Protein AF-A0A2S9G8F5-F1 (afdb_monomer_lite)

Foldseek 3Di:
DVPDPVVLLVLQVQDDDDDDPVVSVVSSVVSLVCLVVCCVVCVVVVVVVLVVLQVVQPAPPPDPDGDQDRHDVHPVVVSVVVSD

pLDDT: mean 89.68, std 8.42, range [44.03, 98.25]

Sequence (84 aa):
AGDDMSAGLAMLEARHIAGDADLSSLLIGGARRQWRTGIASRFDDLVEHTRARWQRSGQIAHRAEPDLKCGRGGLRDVQLLNAL

Radius of gyration: 15.0 Å; chains: 1; bounding box: 29×24×45 Å

Secondary structure (DSSP, 8-state):
-TT-HHHHHHHHT----SS-HHHHHHHHHHHHHHHHHHGGGGHHHHHHHHHHHHHHH-BSTT-SS--TTTSBTSHHHHHHHTT-

Structure (mmCIF, N/CA/C/O backbone):
data_AF-A0A2S9G8F5-F1
#
_entry.id   AF-A0A2S9G8F5-F1
#
loop_
_atom_site.group_PDB
_atom_site.id
_atom_site.type_symbol
_atom_site.label_atom_id
_atom_site.label_alt_id
_atom_site.label_comp_id
_atom_site.label_asym_id
_atom_site.label_entity_id
_atom_site.label_seq_id
_atom_site.pdbx_PDB_ins_code
_atom_site.Cartn_x
_atom_site.Cartn_y
_atom_site.Cartn_z
_atom_site.occupancy
_atom_site.B_iso_or_equiv
_atom_site.auth_seq_id
_atom_site.auth_comp_id
_atom_site.auth_asym_id
_atom_site.auth_atom_id
_atom_site.pdbx_PDB_model_num
ATOM 1 N N . ALA A 1 1 ? -3.497 -16.836 -4.969 1.00 44.03 1 ALA A N 1
ATOM 2 C CA . ALA A 1 1 ? -2.791 -15.544 -4.809 1.00 44.03 1 ALA A CA 1
ATOM 3 C C . ALA A 1 1 ? -3.680 -14.448 -4.215 1.00 44.03 1 ALA A C 1
ATOM 5 O O . ALA A 1 1 ? -3.148 -13.590 -3.529 1.00 44.03 1 ALA A O 1
ATOM 6 N N . GLY A 1 2 ? -5.004 -14.462 -4.444 1.00 54.88 2 GLY A N 1
ATOM 7 C CA . GLY A 1 2 ? -5.910 -13.442 -3.903 1.00 54.88 2 GLY A CA 1
ATOM 8 C C . GLY A 1 2 ? -5.984 -13.398 -2.375 1.00 54.88 2 GLY A C 1
ATOM 9 O O . GLY A 1 2 ? -6.164 -12.320 -1.833 1.00 54.88 2 GLY A O 1
ATOM 10 N N . ASP A 1 3 ? -5.790 -14.512 -1.673 1.00 62.81 3 ASP A N 1
ATOM 11 C CA . ASP A 1 3 ? -6.092 -14.581 -0.235 1.00 62.81 3 ASP A CA 1
ATOM 12 C C . ASP A 1 3 ? -5.079 -13.849 0.660 1.00 62.81 3 ASP A C 1
ATOM 14 O O . ASP A 1 3 ? -5.438 -13.401 1.746 1.00 62.81 3 ASP A O 1
ATOM 18 N N . ASP A 1 4 ? -3.847 -13.620 0.188 1.00 81.44 4 ASP A N 1
ATOM 19 C CA . ASP A 1 4 ? -2.844 -12.862 0.942 1.00 81.44 4 ASP A CA 1
ATOM 20 C C . ASP A 1 4 ? -3.025 -11.351 0.735 1.00 81.44 4 ASP A C 1
ATOM 22 O O . ASP A 1 4 ? -2.669 -10.770 -0.295 1.00 81.44 4 ASP A O 1
ATOM 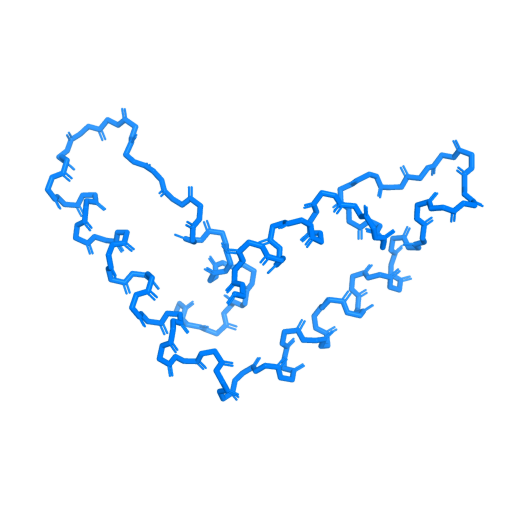26 N N . MET A 1 5 ? -3.575 -10.704 1.759 1.00 84.31 5 MET A N 1
ATOM 27 C CA . MET A 1 5 ? -3.801 -9.265 1.781 1.00 84.31 5 MET A CA 1
ATOM 28 C C . MET A 1 5 ? -2.507 -8.443 1.708 1.00 84.31 5 MET A C 1
ATOM 30 O O . MET A 1 5 ? -2.484 -7.391 1.069 1.00 84.31 5 MET A O 1
ATOM 34 N N . SER A 1 6 ? -1.417 -8.918 2.318 1.00 81.81 6 SER A N 1
ATOM 35 C CA . SER A 1 6 ? -0.129 -8.220 2.278 1.00 81.81 6 SER A CA 1
ATOM 36 C C . SER A 1 6 ? 0.487 -8.296 0.883 1.00 81.81 6 SER A C 1
ATOM 38 O O . SER A 1 6 ? 1.067 -7.312 0.424 1.00 81.81 6 S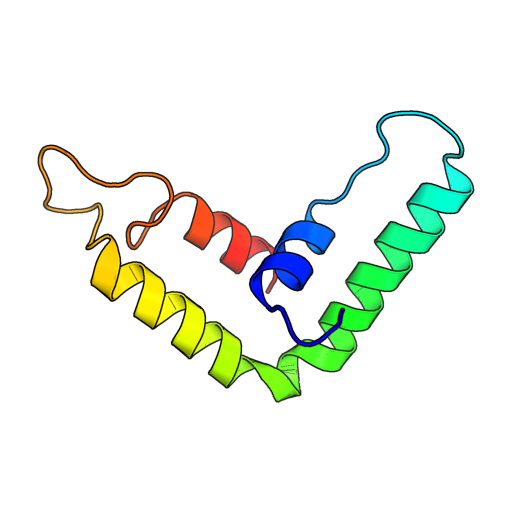ER A O 1
ATOM 40 N N . ALA A 1 7 ? 0.352 -9.434 0.199 1.00 86.06 7 ALA A N 1
ATOM 41 C CA . ALA A 1 7 ? 0.782 -9.565 -1.190 1.00 86.06 7 ALA A CA 1
ATOM 42 C C . ALA A 1 7 ? -0.048 -8.662 -2.116 1.00 86.06 7 ALA A C 1
ATOM 44 O O . ALA A 1 7 ? 0.515 -7.959 -2.952 1.00 86.06 7 ALA A O 1
ATOM 45 N N . GLY A 1 8 ? -1.371 -8.620 -1.924 1.00 88.31 8 GLY A N 1
ATOM 46 C CA . GLY A 1 8 ? -2.265 -7.736 -2.676 1.00 88.31 8 GLY A CA 1
ATOM 47 C C . GLY A 1 8 ? -1.885 -6.257 -2.558 1.00 88.31 8 GLY A C 1
ATOM 48 O O . GLY A 1 8 ? -1.763 -5.580 -3.576 1.00 88.31 8 GLY A O 1
ATOM 49 N N . LEU A 1 9 ? -1.617 -5.779 -1.338 1.00 87.69 9 LEU A N 1
ATOM 50 C CA . LEU A 1 9 ? -1.140 -4.412 -1.097 1.00 87.69 9 LEU A CA 1
ATOM 51 C C . LEU A 1 9 ? 0.210 -4.142 -1.775 1.00 87.69 9 LEU A C 1
ATOM 53 O O . LEU A 1 9 ? 0.373 -3.115 -2.428 1.00 87.69 9 LEU A O 1
ATOM 57 N N . ALA A 1 10 ? 1.167 -5.070 -1.669 1.00 88.19 10 ALA A N 1
ATOM 58 C CA . ALA A 1 10 ? 2.485 -4.912 -2.289 1.00 88.19 10 ALA A CA 1
ATOM 59 C C . ALA A 1 10 ? 2.402 -4.792 -3.822 1.00 88.19 10 ALA A C 1
ATOM 61 O O . ALA A 1 10 ? 3.152 -4.031 -4.432 1.00 88.19 10 ALA A O 1
ATOM 62 N N . MET A 1 11 ? 1.458 -5.497 -4.450 1.00 91.31 11 MET A N 1
ATOM 63 C CA . MET A 1 11 ? 1.251 -5.445 -5.899 1.00 91.31 11 MET A CA 1
ATOM 64 C C . MET A 1 11 ? 0.763 -4.079 -6.405 1.00 91.31 11 MET A C 1
ATOM 66 O O . MET A 1 11 ? 0.906 -3.792 -7.593 1.00 91.31 11 MET A O 1
ATOM 70 N N . LEU A 1 12 ? 0.223 -3.215 -5.539 1.00 92.19 12 LEU A N 1
ATOM 71 C CA . LEU A 1 12 ? -0.191 -1.859 -5.921 1.00 92.19 12 LEU A CA 1
ATOM 72 C C . LEU A 1 12 ? 0.995 -0.921 -6.166 1.00 92.19 12 LEU A C 1
ATOM 74 O O . LEU A 1 12 ? 0.885 0.012 -6.966 1.00 92.19 12 LEU A O 1
ATOM 78 N N . GLU A 1 13 ? 2.128 -1.204 -5.524 1.00 91.50 13 GLU A N 1
ATOM 79 C CA . GLU A 1 13 ? 3.386 -0.465 -5.670 1.00 91.50 13 GLU A CA 1
ATOM 80 C C . GLU A 1 13 ? 4.296 -1.049 -6.762 1.00 91.50 13 GLU A C 1
ATOM 82 O O . GLU A 1 13 ? 5.407 -0.561 -6.982 1.00 91.50 13 GLU A O 1
ATOM 87 N N . ALA A 1 14 ? 3.845 -2.098 -7.457 1.00 93.75 14 ALA A N 1
ATOM 88 C CA . ALA A 1 14 ? 4.617 -2.731 -8.512 1.00 93.75 14 ALA A CA 1
ATOM 89 C C . ALA A 1 14 ? 4.969 -1.729 -9.625 1.00 93.75 14 ALA A C 1
ATOM 91 O O . ALA A 1 14 ? 4.134 -0.947 -10.089 1.00 93.75 14 ALA A O 1
ATOM 92 N N . ARG A 1 15 ? 6.225 -1.790 -10.078 1.00 95.56 15 ARG A N 1
ATOM 93 C CA . ARG A 1 15 ? 6.756 -0.980 -11.178 1.00 95.56 15 ARG A CA 1
ATOM 94 C C . ARG A 1 15 ? 7.625 -1.828 -12.093 1.00 95.56 15 ARG A C 1
ATOM 96 O O . ARG A 1 15 ? 8.269 -2.772 -11.638 1.00 95.56 15 ARG A O 1
ATOM 103 N N . HIS A 1 16 ? 7.677 -1.459 -13.367 1.00 97.19 16 HIS A N 1
ATOM 104 C CA . HIS A 1 16 ? 8.628 -2.052 -14.297 1.00 97.19 16 HIS A CA 1
ATOM 105 C C . HIS A 1 16 ? 10.065 -1.687 -13.892 1.00 97.19 16 HIS A C 1
ATOM 107 O O . HIS A 1 16 ? 10.348 -0.527 -13.585 1.00 97.19 16 HIS A O 1
ATOM 113 N N . ILE A 1 17 ? 10.955 -2.681 -13.879 1.00 97.75 17 ILE A N 1
ATOM 114 C CA . ILE A 1 17 ? 12.388 -2.499 -13.600 1.00 97.75 17 ILE A CA 1
ATOM 115 C C . ILE A 1 17 ? 13.215 -2.839 -14.839 1.00 97.75 17 ILE A C 1
ATOM 117 O O . ILE A 1 17 ? 14.076 -2.057 -15.227 1.00 97.75 17 ILE A O 1
ATOM 121 N N . ALA A 1 18 ? 12.955 -3.999 -15.444 1.00 97.50 18 ALA A N 1
ATOM 122 C CA . ALA A 1 18 ? 13.618 -4.480 -16.650 1.00 97.50 18 ALA A CA 1
ATOM 123 C C . ALA A 1 18 ? 12.778 -5.578 -17.326 1.00 97.50 18 ALA A C 1
ATOM 125 O O . ALA A 1 18 ? 11.924 -6.192 -16.680 1.00 97.50 18 ALA A O 1
ATOM 126 N N . GLY A 1 19 ? 13.053 -5.850 -18.605 1.00 97.56 19 GLY A N 1
ATOM 127 C CA . GLY A 1 19 ? 12.375 -6.876 -19.405 1.00 97.56 19 GLY A CA 1
ATOM 128 C C . GLY A 1 19 ? 11.274 -6.300 -20.296 1.00 97.56 19 GLY A C 1
ATOM 129 O O . GLY A 1 19 ? 11.382 -5.172 -20.768 1.00 97.56 19 GLY A O 1
ATOM 130 N N . ASP A 1 20 ? 10.211 -7.071 -20.513 1.00 98.19 20 ASP A N 1
ATOM 131 C CA . ASP A 1 20 ? 9.067 -6.646 -21.322 1.00 98.19 20 ASP A CA 1
ATOM 132 C C . ASP A 1 20 ? 8.181 -5.643 -20.551 1.00 98.19 20 ASP A C 1
ATOM 134 O O . ASP A 1 20 ? 7.583 -5.949 -19.505 1.00 98.19 20 ASP A O 1
ATOM 138 N N . ALA A 1 21 ? 8.128 -4.413 -21.066 1.00 98.00 21 ALA A N 1
ATOM 139 C CA . ALA A 1 21 ? 7.355 -3.318 -20.495 1.00 98.00 21 ALA A CA 1
ATOM 140 C C . ALA A 1 21 ? 5.841 -3.492 -20.695 1.00 98.00 21 ALA A C 1
ATOM 142 O O . ALA A 1 21 ? 5.068 -3.093 -19.815 1.00 98.00 21 ALA A O 1
ATOM 143 N N . ASP A 1 22 ? 5.408 -4.125 -21.785 1.00 98.25 22 ASP A N 1
ATOM 144 C CA . ASP A 1 22 ? 3.995 -4.378 -22.062 1.00 98.25 22 ASP A CA 1
ATOM 145 C C . ASP A 1 22 ? 3.466 -5.441 -21.107 1.00 98.25 22 ASP A C 1
ATOM 147 O O . ASP A 1 22 ? 2.433 -5.233 -20.465 1.00 98.25 22 ASP A O 1
ATOM 151 N N . LEU A 1 23 ? 4.229 -6.521 -20.900 1.00 97.88 23 LEU A N 1
ATOM 152 C CA . LEU A 1 23 ? 3.895 -7.549 -19.912 1.00 97.88 23 LEU A CA 1
ATOM 153 C C . LEU A 1 23 ? 3.778 -6.959 -18.500 1.00 97.88 23 LEU A C 1
ATOM 155 O O . LEU A 1 23 ? 2.829 -7.246 -17.765 1.00 97.88 23 LEU A O 1
ATOM 159 N N . SER A 1 24 ? 4.723 -6.092 -18.131 1.00 97.94 24 SER A N 1
ATOM 160 C CA . SER A 1 24 ? 4.714 -5.410 -16.834 1.00 97.94 24 SER A CA 1
ATOM 161 C C . SER A 1 24 ? 3.492 -4.501 -16.683 1.00 97.94 24 SER A C 1
ATOM 163 O O . SER A 1 24 ? 2.828 -4.517 -15.645 1.00 97.94 24 SER A O 1
ATOM 165 N N . SER A 1 25 ? 3.156 -3.744 -17.728 1.00 97.62 25 SER A N 1
ATOM 166 C CA . SER A 1 25 ? 1.989 -2.857 -17.750 1.00 97.62 25 SER A CA 1
ATOM 167 C C . SER A 1 25 ? 0.678 -3.637 -17.633 1.00 97.62 25 SER A C 1
ATOM 169 O O . SER A 1 25 ? -0.222 -3.236 -16.889 1.00 97.62 25 SER A O 1
ATOM 171 N N . LEU A 1 26 ? 0.587 -4.788 -18.305 1.00 97.94 26 LEU A N 1
ATOM 172 C CA . LEU A 1 26 ? -0.562 -5.690 -18.243 1.00 97.94 26 LEU A CA 1
ATOM 173 C C . LEU A 1 26 ? -0.776 -6.225 -16.821 1.00 97.94 26 LEU A C 1
ATOM 175 O O . LEU A 1 26 ? -1.896 -6.176 -16.305 1.00 97.94 26 LEU A O 1
ATOM 179 N N . LEU A 1 27 ? 0.301 -6.666 -16.165 1.00 95.75 27 LEU A N 1
ATOM 180 C CA . LEU A 1 27 ? 0.278 -7.176 -14.794 1.00 95.75 27 LEU A CA 1
ATOM 181 C C . LEU A 1 27 ? -0.090 -6.087 -13.777 1.00 95.75 27 LEU A C 1
ATOM 183 O O . LEU A 1 27 ? -0.996 -6.295 -12.969 1.00 95.75 27 LEU A O 1
ATOM 187 N N . ILE A 1 28 ? 0.553 -4.916 -13.839 1.00 96.25 28 ILE A N 1
ATOM 188 C CA . ILE A 1 28 ? 0.273 -3.792 -12.928 1.00 96.25 28 ILE A CA 1
ATOM 189 C C . ILE A 1 28 ? -1.177 -3.320 -13.097 1.00 96.25 28 ILE A C 1
ATOM 191 O O . ILE A 1 28 ? -1.899 -3.127 -12.114 1.00 96.25 28 ILE A O 1
ATOM 195 N N . GLY A 1 29 ? -1.639 -3.176 -14.343 1.00 96.50 29 GLY A N 1
ATOM 196 C CA . GLY A 1 29 ? -3.023 -2.816 -14.641 1.00 96.50 29 GLY A CA 1
ATOM 197 C C . GLY A 1 29 ? -4.022 -3.858 -14.132 1.00 96.50 29 GLY A C 1
ATOM 198 O O . GLY A 1 29 ? -5.052 -3.497 -13.559 1.00 96.50 29 GLY A O 1
ATOM 199 N N . GLY A 1 30 ? -3.711 -5.147 -14.294 1.00 95.62 30 GLY A N 1
ATOM 200 C CA . GLY A 1 30 ? -4.509 -6.256 -13.773 1.00 95.62 30 GLY A CA 1
ATOM 201 C C . GLY A 1 30 ? -4.627 -6.238 -12.249 1.00 95.62 30 GLY A C 1
ATOM 202 O O . GLY A 1 30 ? -5.742 -6.273 -11.731 1.00 95.62 30 GLY A O 1
ATOM 203 N N . ALA A 1 31 ? -3.504 -6.091 -11.541 1.00 93.62 31 ALA A N 1
ATOM 204 C CA . ALA A 1 31 ? -3.470 -6.031 -10.080 1.00 93.62 31 ALA A CA 1
ATOM 205 C C . ALA A 1 31 ? -4.305 -4.864 -9.529 1.00 93.62 31 ALA A C 1
ATOM 207 O O . ALA A 1 31 ? -5.128 -5.054 -8.633 1.00 93.62 31 ALA A O 1
ATOM 208 N N . ARG A 1 32 ? -4.171 -3.667 -10.118 1.00 93.50 32 ARG A N 1
ATOM 209 C CA . ARG A 1 32 ? -4.962 -2.487 -9.724 1.00 93.50 32 ARG A CA 1
ATOM 210 C C . ARG A 1 32 ? -6.457 -2.683 -9.952 1.00 93.50 32 ARG A C 1
ATOM 212 O O . ARG A 1 32 ? -7.256 -2.307 -9.095 1.00 93.50 32 ARG A O 1
ATOM 219 N N . ARG A 1 33 ? -6.851 -3.270 -11.090 1.00 94.44 33 ARG A N 1
ATOM 220 C CA . ARG A 1 33 ? -8.263 -3.588 -11.360 1.00 94.44 33 ARG A CA 1
ATOM 221 C C . ARG A 1 33 ? -8.800 -4.590 -10.345 1.00 94.44 33 ARG A C 1
ATOM 223 O O . ARG A 1 33 ? -9.828 -4.314 -9.739 1.00 94.44 33 ARG A O 1
ATOM 230 N N . GLN A 1 34 ? -8.080 -5.689 -10.122 1.00 91.81 34 GLN A N 1
ATOM 231 C CA . GLN A 1 34 ? -8.471 -6.728 -9.171 1.00 91.81 34 GLN A CA 1
ATOM 232 C C . GLN A 1 34 ? -8.635 -6.173 -7.752 1.00 91.8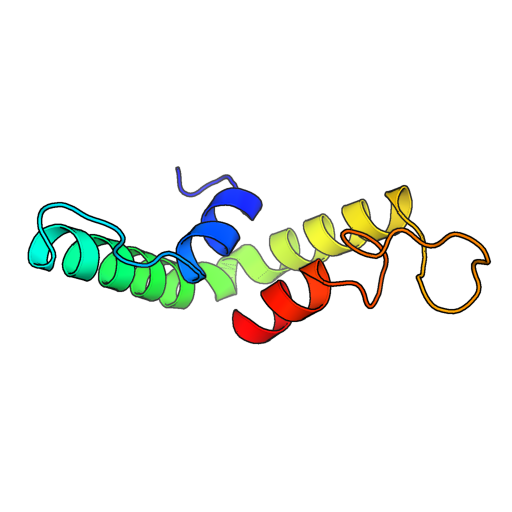1 34 GLN A C 1
ATOM 234 O O . GLN A 1 34 ? -9.614 -6.497 -7.080 1.00 91.81 34 GLN A O 1
ATOM 239 N N . TRP A 1 35 ? -7.712 -5.315 -7.308 1.00 91.81 35 TRP A N 1
ATOM 240 C CA . TRP A 1 35 ? -7.814 -4.646 -6.014 1.00 91.81 35 TRP A CA 1
ATOM 241 C C . TRP A 1 35 ? -9.078 -3.796 -5.925 1.00 91.81 35 TRP A C 1
ATOM 243 O O . TRP A 1 35 ? -9.905 -4.019 -5.046 1.00 91.81 35 TRP A O 1
ATOM 253 N N . ARG A 1 36 ? -9.285 -2.883 -6.883 1.00 91.38 36 ARG A N 1
ATOM 254 C CA . ARG A 1 36 ? -10.449 -1.983 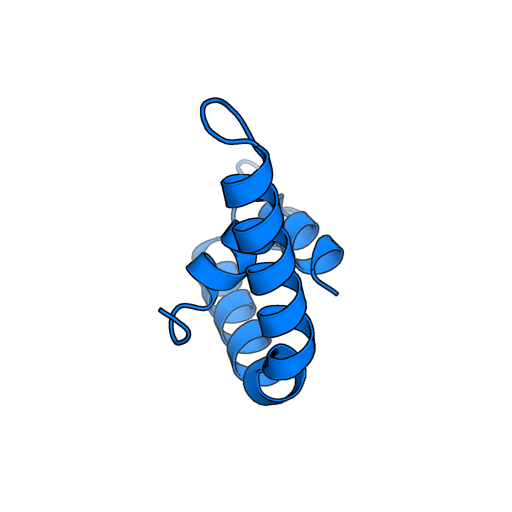-6.892 1.00 91.38 36 ARG A CA 1
ATOM 255 C C . ARG A 1 36 ? -11.781 -2.731 -6.886 1.00 91.38 36 ARG A C 1
ATOM 257 O O . ARG A 1 36 ? -12.714 -2.281 -6.234 1.00 91.38 36 ARG A O 1
ATOM 264 N N . THR A 1 37 ? -11.880 -3.851 -7.600 1.00 92.19 37 THR A N 1
ATOM 265 C CA . THR A 1 37 ? -13.117 -4.645 -7.645 1.00 92.19 37 THR A CA 1
ATOM 266 C C . THR A 1 37 ? -13.303 -5.535 -6.419 1.00 92.19 37 THR A C 1
ATOM 268 O O . THR A 1 37 ? -14.435 -5.821 -6.050 1.00 92.19 37 THR A O 1
ATOM 271 N N . GLY A 1 38 ? -12.215 -6.002 -5.799 1.00 89.50 38 GLY A N 1
ATOM 272 C CA . GLY A 1 38 ? -12.266 -6.971 -4.700 1.00 89.50 38 GLY A CA 1
ATOM 273 C C . GLY A 1 38 ? -12.250 -6.357 -3.300 1.00 89.50 38 GLY A C 1
ATOM 274 O O . GLY A 1 38 ? -12.737 -6.985 -2.359 1.00 89.50 38 GLY A O 1
ATOM 275 N N . ILE A 1 39 ? -11.708 -5.146 -3.139 1.00 88.19 39 ILE A N 1
ATOM 276 C CA . ILE A 1 39 ? -11.379 -4.614 -1.812 1.00 88.19 39 ILE A CA 1
ATOM 277 C C . ILE A 1 39 ? -12.603 -4.350 -0.940 1.00 88.19 39 ILE A C 1
ATOM 279 O O . ILE A 1 39 ? -12.551 -4.616 0.254 1.00 88.19 39 ILE A O 1
ATOM 283 N N . ALA A 1 40 ? -13.723 -3.920 -1.527 1.00 90.25 40 ALA A N 1
ATOM 284 C CA . ALA A 1 40 ? -14.949 -3.648 -0.776 1.00 90.25 40 ALA A CA 1
ATOM 285 C C . ALA A 1 40 ? -15.427 -4.879 0.014 1.00 90.25 40 ALA A C 1
ATOM 287 O O . ALA A 1 40 ? -15.810 -4.759 1.171 1.00 90.25 40 ALA A O 1
ATOM 288 N N . SER A 1 41 ? -15.328 -6.072 -0.582 1.00 90.69 41 SER A N 1
ATOM 289 C CA . SER A 1 41 ? -15.713 -7.333 0.070 1.00 90.69 41 SER A CA 1
ATOM 290 C C . SER A 1 41 ? -14.720 -7.830 1.127 1.00 90.69 41 SER A C 1
ATOM 292 O O . SER A 1 41 ? -15.048 -8.732 1.886 1.00 90.69 41 SER A O 1
ATOM 294 N N . ARG A 1 42 ? -13.509 -7.263 1.172 1.00 88.31 42 ARG A N 1
ATOM 295 C CA . ARG A 1 42 ? -12.399 -7.704 2.035 1.00 88.31 42 ARG A CA 1
ATOM 296 C C . ARG A 1 42 ? -11.874 -6.588 2.932 1.00 88.31 42 ARG A C 1
ATOM 298 O O . ARG A 1 42 ? -10.771 -6.672 3.468 1.00 88.31 42 ARG A O 1
ATOM 305 N N . PHE A 1 43 ? -12.638 -5.509 3.053 1.00 89.50 43 PHE A N 1
ATOM 306 C CA . PHE A 1 43 ? -12.228 -4.337 3.809 1.00 89.50 43 PHE A CA 1
ATOM 307 C C . PHE A 1 43 ? -12.082 -4.660 5.300 1.00 89.50 43 PHE A C 1
ATOM 309 O O . PHE A 1 43 ? -11.132 -4.211 5.936 1.00 89.50 43 PHE A O 1
ATOM 316 N N . ASP A 1 44 ? -12.958 -5.502 5.844 1.00 91.56 44 ASP A N 1
ATOM 317 C CA . ASP A 1 44 ? -12.863 -5.922 7.242 1.00 91.56 44 ASP A CA 1
ATOM 318 C C . ASP A 1 44 ? -11.585 -6.734 7.503 1.00 91.56 44 ASP A C 1
ATOM 320 O O . ASP A 1 44 ? -10.870 -6.457 8.467 1.00 91.56 44 ASP A O 1
ATOM 324 N N . ASP A 1 45 ? -11.207 -7.638 6.590 1.00 89.94 45 ASP A N 1
ATOM 325 C CA . ASP A 1 45 ? -9.934 -8.369 6.665 1.00 89.94 45 ASP A CA 1
ATOM 326 C C . ASP A 1 45 ? -8.731 -7.411 6.674 1.00 89.94 45 ASP A C 1
ATOM 328 O O . ASP A 1 45 ? -7.760 -7.618 7.407 1.00 89.94 45 ASP A O 1
ATOM 332 N N . LEU A 1 46 ? -8.798 -6.332 5.885 1.00 89.94 46 LEU A N 1
ATOM 333 C CA . LEU A 1 46 ? -7.759 -5.299 5.808 1.00 89.94 46 LEU A CA 1
ATOM 334 C C . LEU A 1 46 ? -7.610 -4.554 7.128 1.00 89.94 46 LEU A C 1
ATOM 336 O O . LEU A 1 46 ? -6.487 -4.309 7.592 1.00 89.94 46 LEU A O 1
ATOM 340 N N . VAL A 1 47 ? -8.738 -4.212 7.742 1.00 92.06 47 VAL A N 1
ATOM 341 C CA . VAL A 1 47 ? -8.778 -3.550 9.042 1.00 92.06 47 VAL A CA 1
ATOM 342 C C . VAL A 1 47 ? -8.209 -4.472 10.117 1.00 92.06 47 VAL A C 1
ATOM 344 O O . VAL A 1 47 ? -7.342 -4.042 10.882 1.00 92.06 47 VAL A O 1
ATOM 347 N N . GLU A 1 48 ? -8.610 -5.740 10.147 1.00 92.69 48 GLU A N 1
ATOM 348 C CA . GLU A 1 48 ? -8.113 -6.706 11.128 1.00 92.69 48 GLU A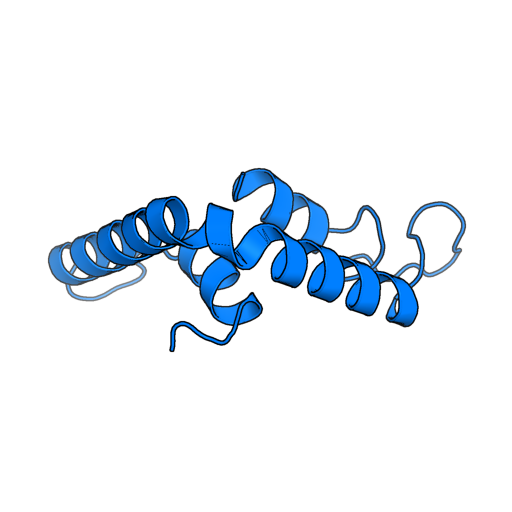 CA 1
ATOM 349 C C . GLU A 1 48 ? -6.620 -6.998 10.953 1.00 92.69 48 GLU A C 1
ATOM 351 O O . GLU A 1 48 ? -5.864 -6.983 11.929 1.00 92.69 48 GLU A O 1
ATOM 356 N N . HIS A 1 49 ? -6.136 -7.140 9.717 1.00 90.19 49 HIS A N 1
ATOM 357 C CA . HIS A 1 49 ? -4.707 -7.301 9.446 1.00 90.19 49 HIS A CA 1
ATOM 358 C C . HIS A 1 49 ? -3.890 -6.090 9.932 1.00 90.19 49 HIS A C 1
ATOM 360 O O . HIS A 1 49 ? -2.810 -6.232 10.520 1.00 90.19 49 HIS A O 1
ATOM 366 N N . THR A 1 50 ? -4.426 -4.884 9.731 1.00 92.25 50 THR A N 1
ATOM 367 C CA . THR A 1 50 ? -3.830 -3.627 10.201 1.00 92.25 50 THR A CA 1
ATOM 368 C C . THR A 1 50 ? -3.801 -3.557 11.729 1.00 92.25 50 THR A C 1
ATOM 370 O O . THR A 1 50 ? -2.748 -3.282 12.310 1.00 92.25 50 THR A O 1
ATOM 373 N N . ARG A 1 51 ? -4.916 -3.881 12.396 1.00 93.75 51 ARG A N 1
ATOM 374 C CA . ARG A 1 51 ? -5.018 -3.909 13.863 1.00 93.75 51 ARG A CA 1
ATOM 375 C C . ARG A 1 51 ? -4.070 -4.930 14.477 1.00 93.75 51 ARG A C 1
ATOM 377 O O . ARG A 1 51 ? -3.326 -4.590 15.396 1.00 93.75 51 ARG A O 1
ATOM 384 N N . ALA A 1 52 ? -4.032 -6.149 13.941 1.00 92.88 52 ALA A N 1
ATOM 385 C CA . ALA A 1 52 ? -3.139 -7.204 14.407 1.00 92.88 52 ALA A CA 1
ATOM 386 C C . ALA A 1 52 ? -1.665 -6.782 14.315 1.00 92.88 52 ALA A C 1
ATOM 388 O O . ALA A 1 52 ? -0.878 -7.060 15.220 1.00 92.88 52 ALA A O 1
ATOM 389 N N . ARG A 1 53 ? -1.278 -6.075 13.245 1.00 92.50 53 ARG A N 1
ATOM 390 C CA . ARG A 1 53 ? 0.065 -5.494 13.125 1.00 92.50 53 ARG A CA 1
ATOM 391 C C . ARG A 1 53 ? 0.331 -4.445 14.205 1.00 92.50 53 ARG A C 1
ATOM 393 O O . ARG A 1 53 ? 1.368 -4.523 14.860 1.00 92.50 53 ARG A O 1
ATOM 400 N N . TRP A 1 54 ? -0.580 -3.495 14.411 1.00 94.25 54 TRP A N 1
ATOM 401 C CA . TRP A 1 54 ? -0.409 -2.464 15.439 1.00 94.25 54 TRP A CA 1
ATOM 402 C C . TRP A 1 54 ? -0.288 -3.052 16.848 1.00 94.25 54 TRP A C 1
ATOM 404 O O . TRP A 1 54 ? 0.521 -2.562 17.628 1.00 94.25 54 TRP A O 1
ATOM 414 N N . GLN A 1 55 ? -1.027 -4.119 17.166 1.00 92.88 55 GLN A N 1
ATOM 415 C CA . GLN A 1 55 ? -0.919 -4.809 18.459 1.00 92.88 55 GLN A CA 1
ATOM 416 C C . GLN A 1 55 ? 0.489 -5.371 18.708 1.00 92.88 55 GLN A C 1
ATOM 418 O O . GLN A 1 55 ? 0.978 -5.327 19.833 1.00 92.88 55 GLN A O 1
ATOM 423 N N . ARG A 1 56 ? 1.175 -5.848 17.661 1.00 92.00 56 ARG A N 1
ATOM 424 C CA . ARG A 1 56 ? 2.550 -6.361 17.774 1.00 92.00 56 ARG A CA 1
ATOM 425 C C . ARG A 1 56 ? 3.599 -5.247 17.846 1.00 92.00 56 ARG A C 1
ATOM 427 O O . ARG A 1 56 ? 4.544 -5.359 18.619 1.00 92.00 56 ARG A O 1
ATOM 434 N N . SER A 1 57 ? 3.442 -4.188 17.051 1.00 90.25 57 SER A N 1
ATOM 435 C CA . SER A 1 57 ? 4.468 -3.140 16.896 1.00 90.25 57 SER A CA 1
ATOM 436 C C . SER A 1 57 ? 4.279 -1.922 17.812 1.00 90.25 57 SER A C 1
ATOM 438 O O . SER A 1 57 ? 5.230 -1.183 18.059 1.00 90.25 57 SER A O 1
ATOM 440 N N . GLY A 1 58 ? 3.081 -1.706 18.357 1.00 88.50 58 GLY A N 1
ATOM 441 C CA . GLY A 1 58 ? 2.746 -0.530 19.159 1.00 88.50 58 GLY A CA 1
ATOM 442 C C . GLY A 1 58 ? 2.530 0.743 18.330 1.00 88.50 58 GLY A C 1
ATOM 443 O O . GLY A 1 58 ? 2.346 0.704 17.112 1.00 88.50 58 GLY A O 1
ATOM 444 N N . GLN A 1 59 ? 2.513 1.890 19.011 1.00 86.12 59 GLN A N 1
ATOM 445 C CA . GLN A 1 59 ? 2.328 3.212 18.399 1.00 86.12 59 GLN A CA 1
ATOM 446 C C . GLN A 1 59 ? 3.671 3.941 18.289 1.00 86.12 59 GLN A C 1
ATOM 448 O O . GLN A 1 59 ? 4.514 3.801 19.177 1.00 86.12 59 GLN A O 1
ATOM 453 N N . ILE A 1 60 ? 3.872 4.690 17.197 1.00 87.50 60 ILE A N 1
ATOM 454 C CA . ILE A 1 60 ? 5.118 5.441 16.970 1.00 87.50 60 ILE A CA 1
ATOM 455 C C . ILE A 1 60 ? 5.178 6.680 17.854 1.00 87.50 60 ILE A C 1
ATOM 457 O O . ILE A 1 60 ? 6.185 6.924 18.518 1.00 87.50 60 ILE A O 1
ATOM 461 N N . ALA A 1 61 ? 4.087 7.448 17.892 1.00 80.75 61 ALA A N 1
ATOM 462 C CA . ALA A 1 61 ? 3.942 8.502 18.877 1.00 80.75 61 ALA A CA 1
ATOM 463 C C . ALA A 1 61 ? 4.024 7.846 20.264 1.00 80.75 61 ALA A C 1
ATOM 465 O O . ALA A 1 61 ? 3.303 6.884 20.524 1.00 80.75 61 ALA A O 1
ATOM 466 N N . HIS A 1 62 ? 4.897 8.353 21.137 1.00 76.44 62 HIS A N 1
ATOM 467 C CA . HIS A 1 62 ? 5.076 7.920 22.534 1.00 76.44 62 HIS A CA 1
ATOM 468 C C . HIS A 1 62 ? 6.042 6.747 22.813 1.00 76.44 62 HIS A C 1
ATOM 470 O O . HIS A 1 62 ? 6.035 6.229 23.930 1.00 76.44 62 HIS A O 1
ATOM 476 N N . ARG A 1 63 ? 6.926 6.357 21.881 1.00 80.00 63 ARG A N 1
ATOM 477 C CA . ARG A 1 63 ? 8.062 5.453 22.176 1.00 80.00 63 ARG A CA 1
ATOM 478 C C . ARG A 1 63 ? 9.408 6.113 21.884 1.00 80.00 63 ARG A C 1
ATOM 480 O O . ARG A 1 63 ? 9.547 6.789 20.873 1.00 80.00 63 ARG A O 1
ATOM 487 N N . ALA A 1 64 ? 10.393 5.877 22.756 1.00 82.88 64 ALA A N 1
ATOM 488 C CA . ALA A 1 64 ? 11.776 6.319 22.546 1.00 82.88 64 ALA A CA 1
ATOM 489 C C . ALA A 1 64 ? 12.436 5.584 21.364 1.00 82.88 64 ALA A C 1
ATOM 491 O O . ALA A 1 64 ? 13.155 6.194 20.582 1.00 82.88 64 ALA A O 1
ATOM 492 N N . GLU A 1 65 ? 12.113 4.299 21.193 1.00 88.31 65 GLU A N 1
ATOM 493 C CA . GLU A 1 65 ? 12.555 3.464 20.070 1.00 88.31 65 GLU A CA 1
ATOM 494 C C . GLU A 1 65 ? 11.329 2.834 19.381 1.00 88.31 65 GLU A C 1
ATOM 496 O O . GLU A 1 65 ? 10.913 1.718 19.710 1.00 88.31 65 GLU A O 1
ATOM 501 N N . PRO A 1 66 ? 10.651 3.577 18.487 1.00 89.69 66 PRO A N 1
ATOM 502 C CA . PRO A 1 66 ? 9.459 3.093 17.803 1.00 89.69 66 PRO A CA 1
ATOM 503 C C . PRO A 1 66 ? 9.788 2.215 16.585 1.00 89.69 66 PRO A C 1
ATOM 505 O O . PRO A 1 66 ? 10.775 2.423 15.881 1.00 89.69 66 PRO A O 1
ATOM 508 N N . ASP A 1 67 ? 8.882 1.289 16.261 1.00 91.62 67 ASP A N 1
ATOM 509 C CA . ASP A 1 67 ? 8.898 0.564 14.987 1.00 91.62 67 ASP A CA 1
ATOM 510 C C . ASP A 1 67 ? 8.351 1.468 13.869 1.00 91.62 67 ASP A C 1
ATOM 512 O O . ASP A 1 67 ? 7.139 1.607 13.691 1.00 91.62 67 ASP A O 1
ATOM 516 N N . LEU A 1 68 ? 9.254 2.084 13.102 1.00 92.88 68 LEU A N 1
ATOM 517 C CA . LEU A 1 68 ? 8.908 3.026 12.031 1.00 92.88 68 LEU A CA 1
ATOM 518 C C . LEU A 1 68 ? 8.207 2.374 10.832 1.00 92.88 68 LEU A C 1
ATOM 520 O O . LEU A 1 68 ? 7.554 3.059 10.042 1.00 92.88 68 LEU A O 1
ATOM 524 N N . LYS A 1 69 ? 8.336 1.054 10.672 1.00 91.94 69 LYS A N 1
ATOM 525 C CA . LYS A 1 69 ? 7.766 0.333 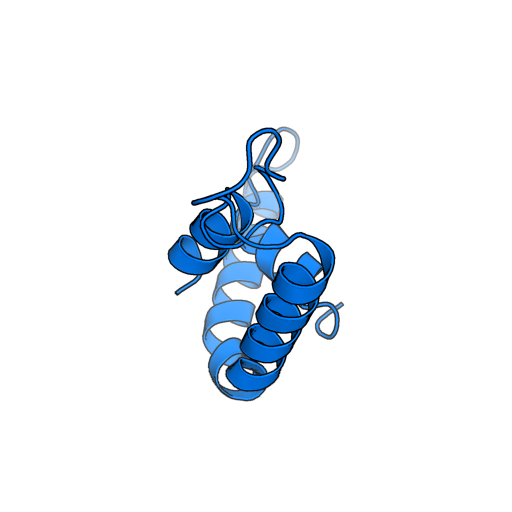9.534 1.00 91.94 69 LYS A CA 1
ATOM 526 C C . LYS A 1 69 ? 6.346 -0.117 9.837 1.00 91.94 69 LYS A C 1
ATOM 528 O O . LYS A 1 69 ? 5.437 0.150 9.052 1.00 91.94 69 LYS A O 1
ATOM 533 N N . CYS A 1 70 ? 6.171 -0.822 10.948 1.00 92.25 70 CYS A N 1
ATOM 534 C CA . CYS A 1 70 ? 4.947 -1.537 11.279 1.00 92.25 70 CYS A CA 1
ATOM 535 C C . CYS A 1 70 ? 4.152 -0.896 12.419 1.00 92.25 70 CYS A C 1
ATOM 537 O O . CYS A 1 70 ? 2.985 -1.258 12.587 1.00 92.25 70 CYS A O 1
ATOM 539 N N . GLY A 1 71 ? 4.721 0.052 13.167 1.00 91.81 71 GLY A N 1
ATOM 540 C CA . GLY A 1 71 ? 3.997 0.793 14.195 1.00 91.81 71 GLY A CA 1
ATOM 541 C C . GLY A 1 71 ? 2.814 1.581 13.629 1.00 91.81 71 GLY A C 1
ATOM 542 O O . GLY A 1 71 ? 2.769 1.917 12.442 1.00 91.81 71 GLY A O 1
ATOM 543 N N . ARG A 1 72 ? 1.832 1.876 14.484 1.00 92.75 72 ARG A N 1
ATOM 544 C CA . ARG A 1 72 ? 0.715 2.764 14.131 1.00 92.75 72 ARG A CA 1
ATOM 545 C C . ARG A 1 72 ? 1.242 4.169 13.840 1.00 92.75 72 ARG A C 1
ATOM 547 O O . ARG A 1 72 ? 1.958 4.735 14.668 1.00 92.75 72 ARG A O 1
ATOM 554 N N . GLY A 1 73 ? 0.873 4.705 12.681 1.00 91.00 73 GLY A N 1
ATOM 555 C CA . GLY A 1 73 ? 1.426 5.927 12.094 1.00 91.00 73 GLY A CA 1
ATOM 556 C C . GLY A 1 73 ? 2.714 5.713 11.288 1.00 91.00 73 GLY A C 1
ATOM 557 O O . GLY A 1 73 ? 3.350 6.690 10.907 1.00 91.00 73 GLY A O 1
ATOM 558 N N . GLY A 1 74 ? 3.131 4.462 11.067 1.00 92.06 74 GLY A N 1
ATOM 559 C CA . GLY A 1 74 ? 4.375 4.120 10.373 1.00 92.06 74 GLY A CA 1
ATOM 560 C C . GLY A 1 74 ? 4.260 4.057 8.859 1.00 92.06 74 GLY A C 1
ATOM 561 O O . GLY A 1 74 ? 3.195 4.256 8.279 1.00 92.06 74 GLY A O 1
ATOM 562 N N . LEU A 1 75 ? 5.369 3.707 8.207 1.00 92.75 75 LEU A N 1
ATOM 563 C CA . LEU A 1 75 ? 5.456 3.653 6.745 1.00 92.75 75 LEU A CA 1
ATOM 564 C C . LEU A 1 75 ? 4.393 2.736 6.128 1.00 92.75 75 LEU A C 1
ATOM 566 O O . LEU A 1 75 ? 3.809 3.080 5.106 1.00 92.75 75 LEU A O 1
ATOM 570 N N . ARG A 1 76 ? 4.073 1.604 6.768 1.00 90.88 76 ARG A N 1
ATOM 571 C CA . ARG A 1 76 ? 3.031 0.694 6.271 1.00 90.88 76 ARG A CA 1
ATOM 572 C C . ARG A 1 76 ? 1.616 1.287 6.345 1.00 90.88 76 ARG A C 1
ATOM 574 O O . ARG A 1 76 ? 0.762 0.868 5.571 1.00 90.88 76 ARG A O 1
ATOM 581 N N . ASP A 1 77 ? 1.363 2.264 7.217 1.00 91.81 77 ASP A N 1
ATOM 582 C CA . ASP A 1 77 ? 0.086 2.993 7.233 1.00 91.81 77 ASP A CA 1
ATOM 583 C C . ASP A 1 77 ? -0.004 3.948 6.030 1.00 91.81 77 ASP A C 1
ATOM 585 O O . ASP A 1 77 ? -1.067 4.073 5.432 1.00 91.81 77 ASP A O 1
ATOM 589 N N . VAL A 1 78 ? 1.111 4.555 5.606 1.00 90.12 78 VAL A N 1
ATOM 590 C CA . VAL A 1 78 ? 1.157 5.385 4.386 1.00 90.12 78 VAL A CA 1
ATOM 591 C C . VAL A 1 78 ? 0.869 4.547 3.139 1.00 90.12 78 VAL A C 1
ATOM 593 O O . VAL A 1 78 ? 0.086 4.959 2.287 1.00 90.12 78 VAL A O 1
ATOM 596 N N . GLN A 1 79 ? 1.448 3.345 3.052 1.00 87.38 79 GLN A N 1
ATOM 597 C CA . GLN A 1 79 ? 1.176 2.413 1.949 1.00 87.38 79 GLN A CA 1
ATOM 598 C C . GLN A 1 79 ? -0.309 2.035 1.880 1.00 87.38 79 GLN A C 1
ATOM 600 O O . GLN A 1 79 ? -0.889 1.990 0.800 1.00 87.38 79 GLN A O 1
ATOM 605 N N . LEU A 1 80 ? -0.930 1.800 3.040 1.00 89.25 80 LEU A N 1
ATOM 606 C CA . LEU A 1 80 ? -2.358 1.515 3.143 1.00 89.25 80 LEU A CA 1
ATOM 607 C C . LEU A 1 80 ? -3.211 2.694 2.661 1.00 89.25 80 LEU A C 1
ATOM 609 O O . LEU A 1 80 ? -4.159 2.487 1.914 1.00 89.25 80 LEU A O 1
ATOM 613 N N . LEU A 1 81 ? -2.871 3.920 3.064 1.00 88.44 81 LEU A N 1
ATOM 614 C CA . LEU A 1 81 ? -3.595 5.126 2.655 1.00 88.44 81 LEU A CA 1
ATOM 615 C C . LEU A 1 81 ? -3.513 5.368 1.145 1.00 88.44 81 LEU A C 1
ATOM 617 O O . LEU A 1 81 ? -4.508 5.751 0.545 1.00 88.44 81 LEU A O 1
ATOM 621 N N . ASN A 1 82 ? -2.368 5.088 0.520 1.00 85.56 82 ASN A N 1
ATOM 622 C CA . ASN A 1 82 ? -2.212 5.178 -0.936 1.00 85.56 82 ASN A CA 1
ATOM 623 C C . ASN A 1 82 ? -3.013 4.109 -1.706 1.00 85.56 82 ASN A C 1
ATOM 625 O O . ASN A 1 82 ? -3.142 4.202 -2.927 1.00 85.56 82 ASN A O 1
ATOM 629 N N . ALA A 1 83 ? -3.500 3.073 -1.017 1.00 85.06 83 ALA A N 1
ATOM 630 C CA . ALA A 1 83 ? -4.282 1.986 -1.599 1.00 85.06 83 ALA A CA 1
ATOM 631 C C . ALA A 1 83 ? -5.808 2.218 -1.548 1.00 85.06 83 ALA A C 1
ATOM 633 O O . ALA A 1 83 ? -6.548 1.396 -2.107 1.00 85.06 83 ALA A O 1
ATOM 634 N N . LEU A 1 84 ? -6.259 3.286 -0.873 1.00 79.50 84 LEU A N 1
ATOM 635 C CA . LEU A 1 84 ? -7.656 3.728 -0.757 1.00 79.50 84 LEU A CA 1
ATOM 636 C C . LEU A 1 84 ? -7.970 4.811 -1.799 1.00 79.50 84 LEU A C 1
ATOM 638 O O . LEU A 1 84 ? -9.070 4.732 -2.393 1.00 79.50 84 LEU A O 1
#